Protein AF-A0A534I5Y1-F1 (afdb_monomer)

Secondary structure (DSSP, 8-state):
--HHHHHHHHTT---S-HHHHHHHHHHHHHHHHHHHTSTT---HHHHHHHHHHHHHH----SS-SS----TT---S---------SSTT-PPPP----

Sequence (98 aa):
MNYPLGWFRIQHIPVVDERTQTDTYLACSIVAEGAGTMLDNFVPDYLIERVEVELSHRIINGYYPRLGLAPGQRFASKGAYLVRFSDPQGRVPGYVNW

Solvent-accessible surface area (backbone atoms only — not comparable to full-atom values): 6314 Å² total; per-residue (Å²): 132,70,61,61,66,55,48,30,61,76,69,71,50,83,83,86,48,66,64,64,51,44,52,49,50,51,54,50,50,48,50,50,55,22,51,69,71,42,79,87,62,90,41,74,69,56,44,50,53,36,39,31,54,54,34,66,72,58,88,78,53,98,88,41,100,56,63,41,33,58,94,93,56,89,63,43,59,86,83,85,81,93,78,69,60,71,47,96,90,63,47,64,61,74,87,73,86,129

Foldseek 3Di:
DPVQVVVCVVVVNDCPDVLVSVVVVVVVVLLCQLVVPCVPPDDPVSSVVSSQVCQVPDPDDPPAPFAHDDPPDPGRGDDDDDFDAPDPVRHTPDDDDD

pLDDT: mean 81.78, std 14.08, range [30.48, 96.44]

Mean predicted aligned error: 7.65 Å

Radius of gyration: 16.05 Å; Cα contacts (8 Å, |Δi|>4): 69; chains: 1; bounding box: 32×26×50 Å

Nearest PDB structures (foldseek):
  7pel-assembly1_E  TM=4.032E-01  e=7.427E+00  Simian T-lymphotropic virus 1

Structure (mmCIF, N/CA/C/O backbone):
data_AF-A0A534I5Y1-F1
#
_entry.id   AF-A0A534I5Y1-F1
#
loop_
_atom_site.group_PDB
_atom_site.id
_atom_site.type_symbol
_atom_site.label_atom_id
_atom_site.label_alt_id
_atom_site.label_comp_id
_atom_site.label_asym_id
_atom_site.label_entity_id
_atom_site.label_seq_id
_atom_site.pdbx_PDB_ins_code
_atom_site.Cartn_x
_atom_site.Cartn_y
_atom_site.Cartn_z
_at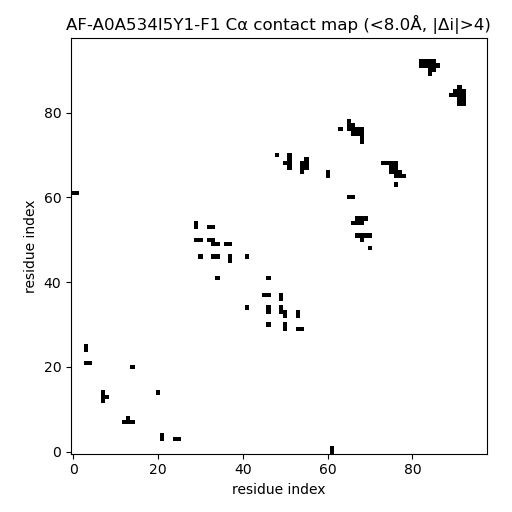om_site.occupancy
_atom_site.B_iso_or_equiv
_atom_site.auth_seq_id
_atom_site.auth_comp_id
_atom_site.auth_asym_id
_atom_site.auth_atom_id
_atom_site.pdbx_PDB_model_num
ATOM 1 N N . MET A 1 1 ? 15.268 6.818 -1.596 1.00 50.25 1 MET A N 1
ATOM 2 C CA . MET A 1 1 ? 15.547 5.639 -0.743 1.00 50.25 1 MET A CA 1
ATOM 3 C C . MET A 1 1 ? 14.644 4.503 -1.208 1.00 50.25 1 MET A C 1
ATOM 5 O O . MET A 1 1 ? 13.434 4.695 -1.232 1.00 50.25 1 MET A O 1
ATOM 9 N N . ASN A 1 2 ? 15.202 3.378 -1.662 1.00 68.88 2 ASN A N 1
ATOM 10 C CA . ASN A 1 2 ? 14.429 2.262 -2.213 1.00 68.88 2 ASN A CA 1
ATOM 11 C C . ASN A 1 2 ? 14.077 1.246 -1.099 1.00 68.88 2 ASN A C 1
ATOM 13 O O . ASN A 1 2 ? 14.734 0.219 -0.939 1.00 68.88 2 ASN A O 1
ATOM 17 N N 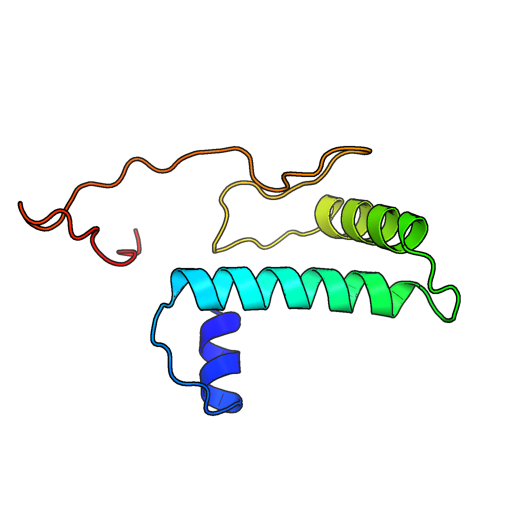. TYR A 1 3 ? 13.085 1.596 -0.272 1.00 79.38 3 TYR A N 1
ATOM 18 C CA . TYR A 1 3 ? 12.686 0.813 0.908 1.00 79.38 3 TYR A CA 1
ATOM 19 C C . TYR A 1 3 ? 12.211 -0.625 0.600 1.00 79.38 3 TYR A C 1
ATOM 21 O O . TYR A 1 3 ? 12.678 -1.533 1.289 1.00 79.38 3 TYR A O 1
ATOM 29 N N . PRO A 1 4 ? 11.367 -0.876 -0.424 1.00 87.12 4 PRO A N 1
ATOM 30 C CA . PRO A 1 4 ? 10.879 -2.224 -0.733 1.00 87.12 4 PRO A CA 1
ATOM 31 C C . PRO A 1 4 ? 12.004 -3.197 -1.100 1.00 87.12 4 PRO A C 1
ATOM 33 O O . PRO A 1 4 ? 12.096 -4.273 -0.513 1.00 87.12 4 PRO A O 1
ATOM 36 N N . LEU A 1 5 ? 12.925 -2.802 -1.992 1.00 89.75 5 LEU A N 1
ATOM 37 C CA . LEU A 1 5 ? 14.043 -3.667 -2.391 1.00 89.75 5 LEU A CA 1
ATOM 38 C C . LEU A 1 5 ? 14.985 -3.976 -1.221 1.00 89.75 5 LEU A C 1
ATOM 40 O O . LEU A 1 5 ? 15.474 -5.100 -1.087 1.00 89.75 5 LEU A O 1
ATOM 44 N N . GLY A 1 6 ? 15.220 -2.991 -0.347 1.00 90.94 6 GLY A N 1
ATOM 45 C CA . GLY A 1 6 ? 15.981 -3.196 0.883 1.00 90.94 6 GLY A CA 1
ATOM 46 C C . GLY A 1 6 ? 15.329 -4.236 1.795 1.00 90.94 6 GLY A C 1
ATOM 47 O O . GLY A 1 6 ? 16.012 -5.137 2.282 1.00 90.94 6 GLY A O 1
ATOM 48 N N . TRP A 1 7 ? 14.010 -4.149 1.980 1.00 92.81 7 TRP A N 1
ATOM 49 C CA . TRP A 1 7 ? 13.248 -5.103 2.781 1.00 92.81 7 TRP A CA 1
ATOM 50 C C . TRP A 1 7 ? 13.247 -6.509 2.164 1.00 92.81 7 TRP A C 1
ATOM 52 O O . TRP A 1 7 ? 13.551 -7.464 2.876 1.00 92.81 7 TRP A O 1
ATOM 62 N N . PHE A 1 8 ? 13.033 -6.654 0.848 1.00 94.94 8 PHE A N 1
ATOM 63 C CA . PHE A 1 8 ? 13.106 -7.960 0.168 1.00 94.94 8 PHE A CA 1
ATOM 64 C C . PHE A 1 8 ? 14.456 -8.641 0.374 1.00 94.94 8 PHE A C 1
ATOM 66 O O . PHE A 1 8 ? 14.506 -9.835 0.664 1.00 94.94 8 PHE A O 1
ATOM 73 N N . ARG A 1 9 ? 15.552 -7.874 0.298 1.00 94.50 9 ARG A N 1
ATOM 74 C CA . ARG A 1 9 ? 16.901 -8.393 0.546 1.00 94.50 9 ARG A CA 1
ATOM 75 C C . ARG A 1 9 ? 17.055 -8.937 1.966 1.00 94.50 9 ARG A C 1
ATOM 77 O O . ARG A 1 9 ? 17.660 -9.988 2.137 1.00 94.50 9 ARG A O 1
ATOM 84 N N . ILE A 1 10 ? 16.529 -8.227 2.966 1.00 95.81 10 ILE A N 1
ATOM 85 C CA . ILE A 1 10 ? 16.581 -8.649 4.376 1.00 95.81 10 ILE A CA 1
ATOM 86 C C . ILE A 1 10 ? 15.720 -9.898 4.600 1.00 95.81 10 ILE A C 1
ATOM 88 O O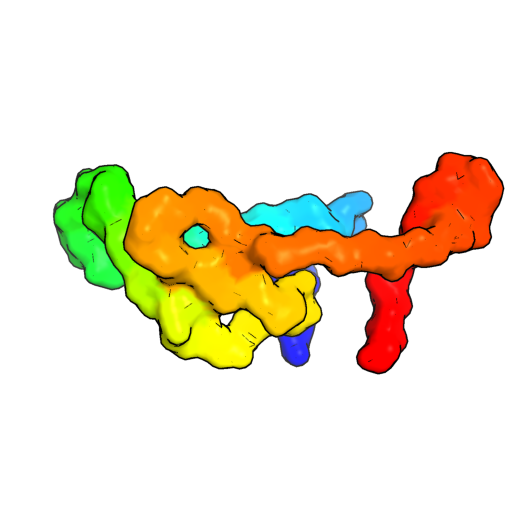 . ILE A 1 10 ? 16.119 -10.786 5.343 1.00 95.81 10 ILE A O 1
ATOM 92 N N . GLN A 1 11 ? 14.561 -9.980 3.947 1.00 96.12 11 GLN A N 1
ATOM 93 C CA . GLN A 1 11 ? 13.628 -11.103 4.076 1.00 96.12 11 GLN A CA 1
ATOM 94 C C . GLN A 1 11 ? 13.946 -12.286 3.149 1.00 96.12 11 GLN A C 1
ATOM 96 O O . GLN A 1 11 ? 13.190 -13.252 3.118 1.00 96.12 11 GLN A O 1
ATOM 101 N N . HIS A 1 12 ? 15.039 -12.222 2.383 1.00 96.44 12 HIS A N 1
ATOM 102 C CA . HIS A 1 12 ? 15.417 -13.240 1.398 1.00 96.44 12 HIS A CA 1
ATOM 103 C C . HIS A 1 12 ? 14.328 -13.535 0.350 1.00 96.44 12 HIS A C 1
ATOM 105 O O . HIS A 1 12 ? 14.192 -14.661 -0.127 1.00 96.44 12 HIS A O 1
ATOM 111 N N . ILE A 1 13 ? 13.565 -12.513 -0.040 1.00 95.25 13 ILE A N 1
ATOM 112 C CA . ILE A 1 13 ? 12.526 -12.626 -1.065 1.00 95.25 13 ILE A CA 1
ATOM 113 C C . ILE A 1 13 ? 13.160 -12.341 -2.434 1.00 95.25 13 ILE A C 1
ATOM 115 O O . ILE A 1 13 ? 13.686 -11.242 -2.638 1.00 95.25 13 ILE A O 1
ATOM 119 N N . PRO A 1 14 ? 13.128 -13.290 -3.390 1.00 95.44 14 PRO A N 1
ATOM 120 C CA . PRO A 1 14 ? 13.647 -13.046 -4.728 1.00 95.44 14 PRO A CA 1
ATOM 121 C C . PRO A 1 14 ? 12.782 -12.014 -5.460 1.00 95.44 14 PRO A C 1
ATOM 123 O O . PRO A 1 14 ? 11.551 -12.068 -5.411 1.00 95.44 14 PRO A O 1
ATOM 126 N N . VAL A 1 15 ? 13.426 -11.081 -6.164 1.00 93.19 15 VAL A N 1
ATOM 127 C CA . VAL A 1 15 ? 12.734 -10.118 -7.030 1.00 93.19 15 VAL A CA 1
ATOM 128 C C . VAL A 1 15 ? 12.555 -10.753 -8.408 1.00 93.19 15 VAL A C 1
ATOM 130 O O . VAL A 1 15 ? 13.513 -10.882 -9.165 1.00 93.19 15 VAL A O 1
ATOM 133 N N . VAL A 1 16 ? 11.335 -11.196 -8.699 1.00 93.94 16 VAL A N 1
ATOM 134 C CA . VAL A 1 16 ? 10.926 -11.820 -9.969 1.00 93.94 16 VAL A CA 1
ATOM 135 C C . VAL A 1 16 ? 10.143 -10.851 -10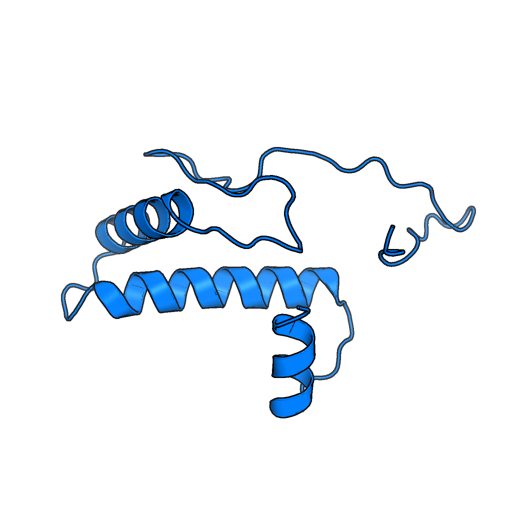.855 1.00 93.94 16 VAL A C 1
ATOM 137 O O . VAL A 1 16 ? 10.251 -10.906 -12.076 1.00 93.94 16 VAL A O 1
ATOM 140 N N . ASP A 1 17 ? 9.394 -9.941 -10.234 1.00 89.12 17 ASP A N 1
ATOM 141 C CA . ASP A 1 17 ? 8.677 -8.838 -10.862 1.00 89.12 17 ASP A CA 1
ATOM 142 C C . ASP A 1 17 ? 8.691 -7.659 -9.886 1.00 89.12 17 ASP A C 1
ATOM 144 O O . ASP A 1 17 ? 7.869 -7.559 -8.971 1.00 89.12 17 ASP A O 1
ATOM 148 N N . GLU A 1 18 ? 9.660 -6.764 -10.082 1.00 87.00 18 GLU A N 1
ATOM 149 C CA . GLU A 1 18 ? 9.879 -5.617 -9.203 1.00 87.00 18 GLU A CA 1
ATOM 150 C C . GLU A 1 18 ? 8.629 -4.752 -9.048 1.00 87.00 18 GLU A C 1
ATOM 152 O O . GLU A 1 18 ? 8.358 -4.275 -7.945 1.00 87.00 18 GLU A O 1
ATOM 157 N N . ARG A 1 19 ? 7.847 -4.569 -10.119 1.00 83.50 19 ARG A N 1
ATOM 158 C CA . ARG A 1 19 ? 6.674 -3.697 -10.087 1.00 83.50 19 ARG A CA 1
ATOM 159 C C . ARG A 1 19 ? 5.588 -4.302 -9.215 1.00 83.50 19 ARG A C 1
ATOM 161 O O . ARG A 1 19 ? 5.184 -3.686 -8.233 1.00 83.50 19 ARG A O 1
ATOM 168 N N . THR A 1 20 ? 5.165 -5.522 -9.539 1.00 89.56 20 THR A N 1
ATOM 169 C CA . THR A 1 20 ? 4.099 -6.208 -8.799 1.00 89.56 20 THR A CA 1
ATOM 170 C C . THR A 1 20 ? 4.478 -6.374 -7.329 1.00 89.56 20 THR A C 1
ATOM 172 O O . THR A 1 20 ? 3.660 -6.142 -6.437 1.00 89.56 20 THR A O 1
ATOM 175 N N . GLN A 1 21 ? 5.736 -6.724 -7.051 1.00 92.38 21 GLN A N 1
ATOM 176 C CA . GLN A 1 21 ? 6.216 -6.894 -5.681 1.00 92.38 21 GLN A CA 1
ATOM 177 C C . GLN A 1 21 ? 6.255 -5.573 -4.917 1.00 92.38 21 GLN A C 1
ATOM 179 O O . GLN A 1 21 ? 5.842 -5.528 -3.760 1.00 92.38 21 GLN A O 1
ATOM 184 N N . THR A 1 22 ? 6.705 -4.493 -5.551 1.00 89.38 22 THR A N 1
ATOM 185 C CA . THR A 1 22 ? 6.729 -3.168 -4.930 1.00 89.38 22 THR A CA 1
ATOM 186 C C . THR A 1 22 ? 5.326 -2.645 -4.645 1.00 89.38 22 THR A C 1
ATOM 188 O O . THR A 1 22 ? 5.080 -2.147 -3.547 1.00 89.38 22 THR A O 1
ATOM 191 N N . ASP A 1 23 ? 4.401 -2.797 -5.594 1.00 87.44 23 ASP A N 1
ATOM 192 C CA . ASP A 1 23 ? 2.998 -2.407 -5.433 1.00 87.44 23 ASP A CA 1
ATOM 193 C C . ASP A 1 23 ? 2.346 -3.180 -4.283 1.00 87.44 23 ASP A C 1
ATOM 195 O O . ASP A 1 23 ? 1.662 -2.598 -3.439 1.00 87.44 23 ASP A O 1
ATOM 199 N N . THR A 1 24 ? 2.639 -4.479 -4.197 1.00 91.94 24 THR A N 1
ATOM 200 C CA . THR A 1 24 ? 2.166 -5.347 -3.113 1.00 91.94 24 THR A CA 1
ATOM 201 C C . THR A 1 24 ? 2.741 -4.921 -1.766 1.00 91.94 24 THR A C 1
ATOM 203 O O . THR A 1 24 ? 1.989 -4.737 -0.812 1.00 91.94 24 THR A O 1
ATOM 206 N N . TYR A 1 25 ? 4.060 -4.715 -1.681 1.00 91.50 25 TYR A N 1
ATOM 207 C CA . TYR A 1 25 ? 4.715 -4.239 -0.462 1.00 91.50 25 TYR A CA 1
ATOM 208 C C . TYR A 1 25 ? 4.081 -2.932 0.014 1.00 91.50 25 TYR A C 1
ATOM 210 O O . TYR A 1 25 ? 3.719 -2.808 1.181 1.00 91.50 25 TYR A O 1
ATOM 218 N N . LEU A 1 26 ? 3.894 -1.980 -0.903 1.00 87.62 26 LEU A N 1
ATOM 219 C CA . LEU A 1 26 ? 3.327 -0.677 -0.596 1.00 87.62 26 LEU A CA 1
ATOM 220 C C . LEU A 1 26 ? 1.889 -0.782 -0.082 1.00 87.62 26 LEU A C 1
ATOM 222 O O . LEU A 1 26 ? 1.568 -0.174 0.939 1.00 87.62 26 LEU A O 1
ATOM 226 N N . ALA A 1 27 ? 1.046 -1.562 -0.762 1.00 89.44 27 ALA A N 1
ATOM 227 C CA . ALA A 1 27 ? -0.332 -1.796 -0.347 1.00 89.44 27 ALA A CA 1
ATOM 228 C C . ALA A 1 27 ? -0.388 -2.419 1.056 1.00 89.44 27 ALA A C 1
ATOM 230 O O . ALA A 1 27 ? -1.125 -1.937 1.915 1.00 89.44 27 ALA A O 1
ATOM 231 N N . CYS A 1 28 ? 0.439 -3.433 1.319 1.00 92.81 28 CYS A N 1
ATOM 232 C CA . CYS A 1 28 ? 0.520 -4.066 2.631 1.00 92.81 28 CYS A CA 1
ATOM 233 C C . CYS A 1 28 ? 1.043 -3.114 3.714 1.00 92.81 28 CYS A C 1
ATOM 235 O O . CYS A 1 28 ? 0.509 -3.132 4.818 1.00 92.81 28 CYS A O 1
ATOM 237 N N . SER A 1 29 ? 2.040 -2.268 3.423 1.00 90.62 29 SER A N 1
ATOM 238 C CA . SER A 1 29 ? 2.530 -1.266 4.382 1.00 90.62 29 SER A CA 1
ATOM 239 C C . SER A 1 29 ? 1.436 -0.272 4.766 1.00 90.62 29 SER A C 1
ATOM 241 O O . SER A 1 29 ? 1.224 -0.047 5.949 1.00 90.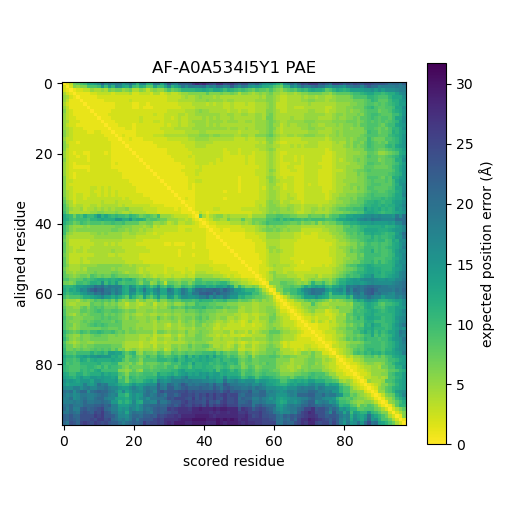62 29 SER A O 1
ATOM 243 N N . ILE A 1 30 ? 0.687 0.253 3.789 1.00 89.00 30 ILE A N 1
ATOM 244 C CA . ILE A 1 30 ? -0.420 1.191 4.042 1.00 89.00 30 ILE A CA 1
ATOM 245 C C . ILE A 1 30 ? -1.515 0.531 4.890 1.00 89.00 30 ILE A C 1
ATOM 247 O O . ILE A 1 30 ? -2.029 1.140 5.824 1.00 89.00 30 ILE A O 1
ATOM 251 N N . VAL A 1 31 ? -1.861 -0.725 4.593 1.00 91.62 31 VAL A N 1
ATOM 252 C CA . VAL A 1 31 ? -2.851 -1.473 5.383 1.00 91.62 31 VAL A CA 1
ATOM 253 C C . VAL A 1 31 ? -2.344 -1.738 6.801 1.00 91.62 31 VAL A C 1
ATOM 255 O O . VAL A 1 31 ? -3.111 -1.587 7.747 1.00 91.62 31 VAL A O 1
ATOM 258 N N . ALA A 1 32 ? -1.072 -2.103 6.968 1.00 92.31 32 ALA A N 1
ATOM 259 C CA . ALA A 1 32 ? -0.475 -2.343 8.279 1.00 92.31 32 ALA A CA 1
ATOM 260 C C . ALA A 1 32 ? -0.412 -1.063 9.127 1.00 92.31 32 ALA A C 1
ATOM 262 O O . ALA A 1 32 ? -0.743 -1.103 10.309 1.00 92.31 32 ALA A O 1
ATOM 263 N N . GLU A 1 33 ? -0.040 0.067 8.522 1.00 90.19 33 GLU A N 1
ATOM 264 C CA . GLU A 1 33 ? -0.064 1.392 9.153 1.00 90.19 33 GLU A CA 1
ATOM 265 C C . GLU A 1 33 ? -1.497 1.758 9.575 1.00 90.19 33 GLU A C 1
ATOM 267 O O . GLU A 1 33 ? -1.747 2.030 10.749 1.00 90.19 33 GLU A O 1
ATOM 272 N N . GLY A 1 34 ? -2.466 1.654 8.657 1.00 91.31 34 GLY A N 1
ATOM 273 C CA . GLY A 1 34 ? -3.876 1.922 8.945 1.00 91.31 34 GLY A CA 1
ATOM 274 C C . GLY A 1 34 ? -4.417 1.056 10.086 1.00 91.31 34 GLY A C 1
ATOM 275 O O . GLY A 1 34 ? -4.956 1.589 11.054 1.00 91.31 34 GLY A O 1
ATOM 276 N N . ALA A 1 35 ? -4.202 -0.261 10.022 1.00 93.25 35 ALA A N 1
ATOM 277 C CA . ALA A 1 35 ? -4.638 -1.209 11.047 1.00 93.25 35 ALA A CA 1
ATOM 278 C C . ALA A 1 35 ? -3.955 -0.981 12.403 1.00 93.25 35 ALA A C 1
ATOM 280 O O . ALA A 1 35 ? -4.611 -1.051 13.440 1.00 93.25 35 ALA A O 1
ATOM 281 N N . GLY A 1 36 ? -2.660 -0.650 12.409 1.00 92.38 36 GLY A N 1
ATOM 282 C CA . GLY A 1 36 ? -1.899 -0.381 13.632 1.00 92.38 36 GLY A CA 1
ATOM 283 C C . GLY A 1 36 ? -2.427 0.810 14.432 1.00 92.38 36 GLY A C 1
ATOM 284 O O . GLY A 1 36 ? -2.178 0.912 15.630 1.00 92.38 36 GLY A O 1
ATOM 285 N N . THR A 1 37 ? -3.202 1.689 13.797 1.00 91.44 37 THR A N 1
ATOM 286 C CA . THR A 1 37 ? -3.798 2.855 14.451 1.00 91.44 37 THR A CA 1
ATOM 287 C C . THR A 1 37 ? -5.278 2.677 14.815 1.00 91.44 37 THR A C 1
ATOM 289 O O . THR A 1 37 ? -5.892 3.632 15.293 1.00 91.44 37 THR A O 1
ATOM 292 N N . MET A 1 38 ? -5.854 1.485 14.604 1.00 93.75 38 MET A N 1
ATOM 293 C CA . MET A 1 38 ? -7.252 1.156 14.938 1.00 93.75 38 MET A CA 1
ATOM 294 C C . MET A 1 38 ? -7.437 0.652 16.378 1.00 93.75 38 MET A C 1
ATOM 296 O O . MET A 1 38 ? -8.576 0.453 16.809 1.00 93.75 38 MET A O 1
ATOM 300 N N . LEU A 1 39 ? -6.339 0.477 17.127 1.00 86.75 39 LEU A N 1
ATOM 301 C CA . LEU A 1 39 ? -6.323 -0.125 18.464 1.00 86.75 39 LEU A CA 1
ATOM 302 C C . LEU A 1 39 ? -6.985 -1.516 18.425 1.00 86.75 39 LEU A C 1
ATOM 304 O O . LEU A 1 39 ? -6.439 -2.405 17.782 1.00 86.75 39 LEU A O 1
ATOM 308 N N . ASP A 1 40 ? -8.161 -1.684 19.034 1.00 89.00 40 ASP A N 1
ATOM 309 C CA . ASP A 1 40 ? -8.923 -2.943 19.051 1.00 89.00 40 ASP A CA 1
ATOM 310 C C . ASP A 1 40 ? -10.247 -2.866 18.263 1.00 89.00 40 ASP A C 1
ATOM 312 O O . ASP A 1 40 ? -11.066 -3.785 18.304 1.00 89.00 40 ASP A O 1
ATOM 316 N N . ASN A 1 41 ? -10.494 -1.770 17.537 1.00 90.81 41 ASN A N 1
ATOM 317 C CA . ASN A 1 41 ? -11.747 -1.559 16.811 1.00 90.81 41 ASN A CA 1
ATOM 318 C C . ASN A 1 41 ? -11.639 -1.983 15.339 1.00 90.81 41 ASN A C 1
ATOM 320 O O . ASN A 1 41 ? -11.643 -1.149 14.433 1.00 90.81 41 ASN A O 1
ATOM 324 N N . PHE A 1 42 ? -11.531 -3.286 15.085 1.00 92.12 42 PHE A N 1
ATOM 325 C CA . PHE A 1 42 ? -11.358 -3.824 13.733 1.00 92.12 42 PHE A CA 1
ATOM 326 C C . PHE A 1 42 ? -12.678 -3.902 12.958 1.00 92.12 42 PHE A C 1
ATOM 328 O O . PHE A 1 42 ? -13.344 -4.936 12.923 1.00 92.12 42 PHE A O 1
ATOM 335 N N . VAL A 1 43 ? -13.032 -2.800 12.297 1.00 95.38 43 VAL A N 1
ATOM 336 C CA . VAL A 1 43 ? -14.198 -2.704 11.408 1.00 95.38 43 VAL A CA 1
ATOM 337 C C . VAL A 1 43 ? -13.739 -2.259 10.012 1.00 95.38 43 VAL A C 1
ATOM 339 O O . VAL A 1 43 ? -12.960 -1.307 9.920 1.00 95.38 43 VAL A O 1
ATOM 342 N N . PRO A 1 44 ? -14.199 -2.902 8.918 1.00 93.06 44 PRO A N 1
ATOM 343 C CA . PRO A 1 44 ? -13.734 -2.595 7.561 1.00 93.06 44 PRO A CA 1
ATOM 344 C C . PRO A 1 44 ? -13.877 -1.127 7.145 1.00 93.06 44 PRO A C 1
ATOM 346 O O . PRO A 1 44 ? -12.946 -0.567 6.571 1.00 93.06 44 PRO A O 1
ATOM 349 N N . ASP A 1 45 ? -15.007 -0.490 7.459 1.00 93.25 45 ASP A N 1
ATOM 350 C CA . ASP A 1 45 ? -15.238 0.917 7.106 1.00 93.25 45 ASP A CA 1
ATOM 351 C C . ASP A 1 45 ? -14.276 1.848 7.847 1.00 93.25 45 ASP A C 1
ATOM 353 O O . ASP A 1 45 ? -13.710 2.761 7.250 1.00 93.25 45 ASP A O 1
ATOM 357 N N . TYR A 1 46 ? -13.984 1.543 9.113 1.00 93.50 46 TYR A N 1
ATOM 358 C CA . TYR A 1 46 ? -13.005 2.302 9.880 1.00 93.50 46 TYR A CA 1
ATOM 359 C C . TYR A 1 46 ? -11.589 2.131 9.316 1.00 93.50 46 TYR A C 1
ATOM 361 O O . TYR A 1 46 ? -10.859 3.109 9.199 1.00 93.50 46 TYR A O 1
ATOM 369 N N . LEU A 1 47 ? -11.207 0.925 8.873 1.00 93.81 47 LEU A N 1
ATOM 370 C CA . LEU A 1 47 ? -9.921 0.710 8.194 1.00 93.81 47 LEU A CA 1
ATOM 371 C C . LEU A 1 47 ? -9.793 1.581 6.936 1.00 93.81 47 LEU A C 1
ATOM 373 O O . LEU A 1 47 ? -8.726 2.141 6.687 1.00 93.81 47 LEU A O 1
ATOM 377 N N . ILE A 1 48 ? -10.868 1.712 6.155 1.00 92.94 48 ILE A N 1
ATOM 378 C CA . ILE A 1 48 ? -10.887 2.559 4.955 1.00 92.94 48 ILE A CA 1
ATOM 379 C C . ILE A 1 48 ? -10.641 4.023 5.331 1.00 92.94 48 ILE A C 1
ATOM 381 O O . ILE A 1 48 ? -9.777 4.658 4.728 1.00 92.94 48 ILE A O 1
ATOM 385 N N . GLU A 1 49 ? -11.327 4.531 6.354 1.00 92.19 49 GLU A N 1
ATOM 386 C CA . GLU A 1 49 ? -11.114 5.894 6.856 1.00 92.19 49 GLU A CA 1
ATOM 387 C C . GLU A 1 49 ? -9.673 6.105 7.345 1.00 92.19 49 GLU A C 1
ATOM 389 O O . GLU A 1 49 ? -9.062 7.135 7.058 1.00 92.19 49 GLU A O 1
ATOM 394 N N . ARG A 1 50 ? -9.079 5.124 8.044 1.00 92.25 50 ARG A N 1
ATOM 395 C CA . ARG A 1 50 ? -7.670 5.214 8.465 1.00 92.25 50 ARG A CA 1
ATOM 396 C C . ARG A 1 50 ? -6.730 5.272 7.269 1.00 92.25 50 ARG A C 1
ATOM 398 O O . ARG A 1 50 ? -5.849 6.123 7.248 1.00 92.25 50 ARG A O 1
ATOM 405 N N . VAL A 1 51 ? -6.942 4.438 6.254 1.00 91.75 51 VAL A N 1
ATOM 406 C CA . VAL A 1 51 ? -6.139 4.461 5.021 1.00 91.75 51 VAL A CA 1
ATOM 407 C C . VAL A 1 51 ? -6.253 5.807 4.294 1.00 91.75 51 VAL A C 1
ATOM 409 O O . VAL A 1 51 ? -5.245 6.322 3.811 1.00 91.75 51 VAL A O 1
ATOM 412 N N . GLU A 1 52 ? -7.448 6.402 4.231 1.00 91.31 52 GLU A N 1
ATOM 413 C CA . GLU A 1 52 ? -7.661 7.743 3.665 1.00 91.31 52 GLU A CA 1
ATOM 414 C C . GLU A 1 52 ? -6.860 8.816 4.418 1.00 91.31 52 GLU A C 1
ATOM 416 O O . GLU A 1 52 ? -6.158 9.620 3.796 1.00 91.31 52 GLU A O 1
ATOM 421 N N . VAL A 1 53 ? -6.907 8.793 5.754 1.00 89.12 53 VAL A N 1
ATOM 422 C CA . VAL A 1 53 ? -6.157 9.724 6.609 1.00 89.12 53 VAL A CA 1
ATOM 423 C C . VAL A 1 53 ? -4.648 9.548 6.439 1.00 89.12 53 VAL A C 1
ATOM 425 O O . VAL A 1 53 ? -3.954 10.533 6.187 1.00 89.12 53 VAL A O 1
ATOM 428 N N . GLU A 1 54 ? -4.130 8.322 6.508 1.00 86.81 54 GLU A N 1
ATOM 429 C CA . GLU A 1 54 ? -2.690 8.055 6.365 1.00 86.81 54 GLU A CA 1
ATOM 430 C C . GLU A 1 54 ? -2.158 8.517 5.000 1.00 86.81 54 GLU A C 1
ATOM 432 O O . GLU A 1 54 ? -1.122 9.181 4.901 1.00 86.81 54 GLU A O 1
ATOM 437 N N . LEU A 1 55 ? -2.903 8.246 3.923 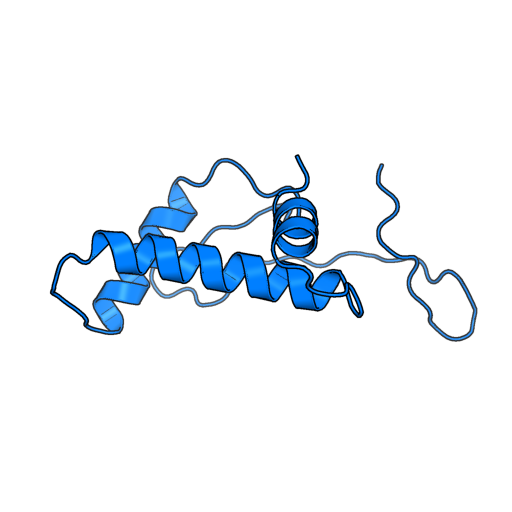1.00 86.44 55 LEU A N 1
ATOM 438 C CA . LEU A 1 55 ? -2.514 8.664 2.576 1.00 86.44 55 LEU A CA 1
ATOM 439 C C . LEU A 1 55 ? -2.547 10.182 2.373 1.00 86.44 55 LEU A C 1
ATOM 441 O O . LEU A 1 55 ? -1.821 10.680 1.513 1.00 86.44 55 LEU A O 1
ATOM 445 N N . SER A 1 56 ? -3.346 10.922 3.146 1.00 81.69 56 SER A N 1
ATOM 446 C CA . SER A 1 56 ? -3.431 12.383 3.035 1.00 81.69 56 SER A CA 1
ATOM 447 C C . SER A 1 56 ? -2.158 13.106 3.496 1.00 81.69 56 SER A C 1
ATOM 449 O O . SER A 1 56 ? -1.846 14.185 2.990 1.00 81.69 56 SER A O 1
ATOM 451 N N . HIS A 1 57 ? -1.394 12.510 4.417 1.00 77.50 57 HIS A N 1
ATOM 452 C CA . HIS A 1 57 ? -0.208 13.128 5.023 1.00 77.50 57 HIS A CA 1
ATOM 453 C C . HIS A 1 57 ? 1.115 12.481 4.584 1.00 77.50 57 HIS A C 1
ATOM 455 O O . HIS A 1 57 ? 2.191 12.888 5.026 1.00 77.50 57 HIS A O 1
ATOM 461 N N . ARG A 1 58 ? 1.071 11.474 3.706 1.00 75.75 58 ARG A N 1
ATOM 462 C CA . ARG A 1 58 ? 2.254 10.706 3.306 1.00 75.75 58 ARG A CA 1
ATOM 463 C C . ARG A 1 58 ? 3.166 11.499 2.365 1.00 75.75 58 ARG A C 1
ATOM 465 O O . ARG A 1 58 ? 2.855 11.708 1.198 1.00 75.75 58 ARG A O 1
ATOM 472 N N . ILE A 1 59 ? 4.345 11.878 2.863 1.00 60.94 59 ILE A N 1
ATOM 473 C CA . ILE A 1 59 ? 5.314 12.740 2.154 1.00 60.94 59 ILE A CA 1
ATOM 474 C C . ILE A 1 59 ? 6.136 11.980 1.085 1.00 60.94 59 ILE A C 1
ATOM 476 O O . ILE A 1 59 ? 6.729 12.594 0.201 1.00 60.94 59 ILE A O 1
ATOM 480 N N . ILE A 1 60 ? 6.177 10.642 1.113 1.00 54.22 60 ILE A N 1
ATOM 481 C CA . ILE A 1 60 ? 7.110 9.848 0.294 1.00 54.22 60 ILE A CA 1
ATOM 482 C C . ILE A 1 60 ? 6.359 8.904 -0.642 1.00 54.22 60 ILE A C 1
ATOM 484 O O . ILE A 1 60 ? 5.786 7.924 -0.180 1.00 54.22 60 ILE A O 1
ATOM 488 N N . ASN A 1 61 ? 6.477 9.110 -1.958 1.00 57.38 61 ASN A N 1
ATOM 489 C CA . ASN A 1 61 ? 6.194 8.069 -2.949 1.00 57.38 61 ASN A CA 1
ATOM 490 C C . ASN A 1 61 ? 7.245 8.094 -4.063 1.00 57.38 61 ASN A C 1
ATOM 492 O O . ASN A 1 61 ? 7.056 8.704 -5.107 1.00 57.38 61 ASN A O 1
ATOM 496 N N . GLY A 1 62 ? 8.365 7.398 -3.857 1.00 61.84 62 GLY A N 1
ATOM 497 C CA . GLY A 1 62 ? 9.354 7.197 -4.927 1.00 61.84 62 GLY A CA 1
ATOM 498 C C . GLY A 1 62 ? 8.814 6.385 -6.115 1.00 61.84 62 GLY A C 1
ATOM 499 O O . GLY A 1 62 ? 9.398 6.422 -7.189 1.00 61.84 62 GLY A O 1
ATOM 500 N N . TYR A 1 63 ? 7.692 5.681 -5.927 1.00 72.06 63 TYR A N 1
ATOM 501 C CA . TYR A 1 63 ? 7.083 4.790 -6.921 1.00 72.06 63 TYR A CA 1
ATOM 502 C C . TYR A 1 63 ? 5.848 5.362 -7.612 1.00 72.06 63 TYR A C 1
ATOM 504 O O . TYR A 1 63 ? 5.524 4.948 -8.721 1.00 72.06 63 TYR A O 1
ATOM 512 N N . TYR A 1 64 ? 5.175 6.326 -6.982 1.00 74.81 64 TYR A N 1
ATOM 513 C CA . TYR A 1 64 ? 3.956 6.934 -7.504 1.00 74.81 64 TYR A CA 1
ATOM 514 C C . TYR A 1 64 ? 4.104 8.453 -7.487 1.00 74.81 64 TYR A C 1
ATOM 516 O O . TYR A 1 64 ? 4.346 9.011 -6.421 1.00 74.81 64 TYR A O 1
ATOM 524 N N . PRO A 1 65 ? 3.915 9.164 -8.612 1.00 71.12 65 PRO A N 1
ATOM 525 C CA . PRO A 1 65 ? 4.212 10.593 -8.688 1.00 71.12 65 PRO A CA 1
ATOM 526 C C . PRO A 1 65 ? 3.206 11.394 -7.856 1.00 71.12 65 PRO A C 1
ATOM 528 O O . PRO A 1 65 ? 3.502 12.476 -7.364 1.00 71.12 65 PRO A O 1
ATOM 531 N N . ARG A 1 66 ? 1.989 10.850 -7.734 1.00 75.19 66 ARG A N 1
ATOM 532 C CA . ARG A 1 66 ? 0.881 11.345 -6.925 1.00 75.19 66 ARG A CA 1
ATOM 533 C C . ARG A 1 66 ? 0.174 10.140 -6.315 1.00 75.19 66 ARG A C 1
ATOM 535 O O . ARG A 1 66 ? -0.340 9.298 -7.054 1.00 75.19 66 ARG A O 1
ATOM 542 N N . LEU A 1 67 ? 0.161 10.070 -4.991 1.00 81.81 67 LEU A N 1
ATOM 543 C CA 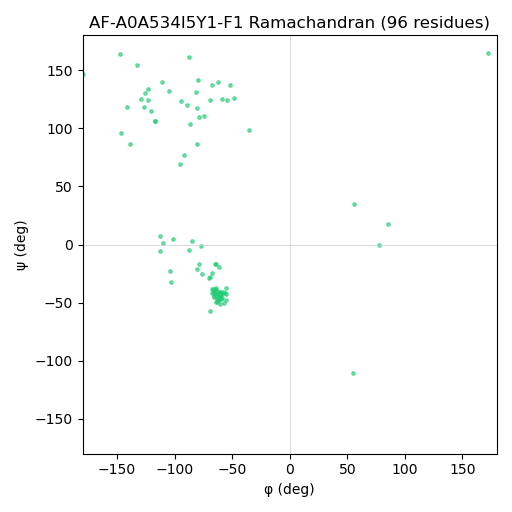. LEU A 1 67 ? -0.625 9.107 -4.228 1.00 81.81 67 LEU A CA 1
ATOM 544 C C . LEU A 1 67 ? -1.475 9.897 -3.232 1.00 81.81 67 LEU A C 1
ATOM 546 O O . LEU A 1 67 ? -0.947 10.763 -2.542 1.00 81.81 67 LEU A O 1
ATOM 550 N N . GLY A 1 68 ? -2.769 9.614 -3.182 1.00 83.69 68 GLY A N 1
ATOM 551 C CA . GLY A 1 68 ? -3.712 10.229 -2.258 1.00 83.69 68 GLY A CA 1
ATOM 552 C C . GLY A 1 68 ? -5.112 9.660 -2.459 1.00 83.69 68 GLY A C 1
ATOM 553 O O . GLY A 1 68 ? -5.498 9.320 -3.577 1.00 83.69 68 GLY A O 1
ATOM 554 N N . LEU A 1 69 ? -5.876 9.552 -1.376 1.00 86.94 69 LEU A N 1
ATOM 555 C CA . LEU A 1 69 ? -7.247 9.048 -1.388 1.00 86.94 69 LEU A CA 1
ATOM 556 C C . LEU A 1 69 ? -8.136 10.092 -0.708 1.00 86.94 69 LEU A C 1
ATOM 558 O O . LEU A 1 69 ? -7.915 10.423 0.451 1.00 86.94 69 LEU A O 1
ATOM 562 N N . ALA A 1 70 ? -9.108 10.645 -1.431 1.00 85.38 70 ALA A N 1
ATOM 563 C CA . ALA A 1 70 ? -10.164 11.445 -0.805 1.00 85.38 70 ALA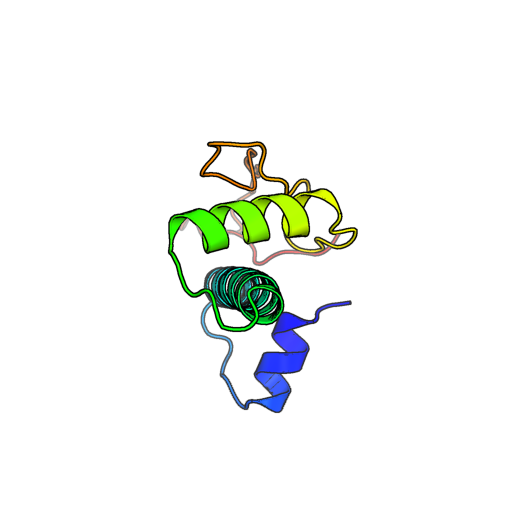 A CA 1
ATOM 564 C C . ALA A 1 70 ? -11.321 10.530 -0.359 1.00 85.38 70 ALA A C 1
ATOM 566 O O . ALA A 1 70 ? -11.440 9.438 -0.925 1.00 85.38 70 ALA A O 1
ATOM 567 N N . PRO A 1 71 ? -12.208 10.981 0.549 1.00 87.88 71 PRO A N 1
ATOM 568 C CA . PRO A 1 71 ? -13.337 10.183 1.015 1.00 87.88 71 PRO A CA 1
ATOM 569 C C . PRO A 1 71 ? -14.134 9.534 -0.116 1.00 87.88 71 PRO A C 1
ATOM 571 O O . PRO A 1 71 ? -14.552 10.199 -1.071 1.00 87.88 71 PRO A O 1
ATOM 574 N N . GLY A 1 72 ? -14.309 8.216 -0.025 1.00 86.19 72 GLY A N 1
ATOM 575 C CA . GLY A 1 72 ? -15.059 7.419 -0.999 1.00 86.19 72 GLY A CA 1
ATOM 576 C C . GLY A 1 72 ? -14.304 7.113 -2.298 1.00 86.19 72 GLY A C 1
ATOM 577 O O . GLY A 1 72 ? -14.831 6.413 -3.168 1.00 86.19 72 GLY A O 1
ATOM 578 N N . GLN A 1 73 ? -13.065 7.585 -2.458 1.00 88.12 73 GLN A N 1
ATOM 579 C CA . GLN A 1 73 ? -12.220 7.184 -3.578 1.00 88.12 73 GLN A CA 1
ATOM 580 C C . GLN A 1 73 ? -11.599 5.811 -3.315 1.00 88.12 73 GLN A C 1
ATOM 582 O O . GLN A 1 73 ? -11.186 5.491 -2.212 1.00 88.12 73 GLN A O 1
ATOM 587 N N . ARG A 1 74 ? -11.497 4.985 -4.360 1.00 84.62 74 ARG A N 1
ATOM 588 C CA . ARG A 1 74 ? -10.887 3.643 -4.271 1.00 84.62 74 ARG A CA 1
ATOM 589 C C . ARG A 1 74 ? -9.579 3.506 -5.050 1.00 84.62 74 ARG A C 1
ATOM 591 O O . ARG A 1 74 ? -8.908 2.489 -4.949 1.00 84.62 74 ARG A O 1
ATOM 598 N N . PHE A 1 75 ? -9.200 4.540 -5.802 1.00 86.31 75 PHE A N 1
ATOM 599 C CA . PHE A 1 75 ? -7.964 4.582 -6.582 1.00 86.31 75 PHE A CA 1
ATOM 600 C C . PHE A 1 75 ? -7.058 5.695 -6.058 1.00 86.31 75 PHE A C 1
ATOM 602 O O . PHE A 1 75 ? -7.336 6.873 -6.291 1.00 86.31 75 PHE A O 1
ATOM 609 N N . ALA A 1 76 ? -5.988 5.297 -5.362 1.00 81.69 76 ALA A N 1
ATOM 610 C CA . ALA A 1 76 ? -5.054 6.202 -4.689 1.00 81.69 76 ALA A CA 1
ATOM 611 C C . ALA A 1 76 ? -4.085 6.912 -5.637 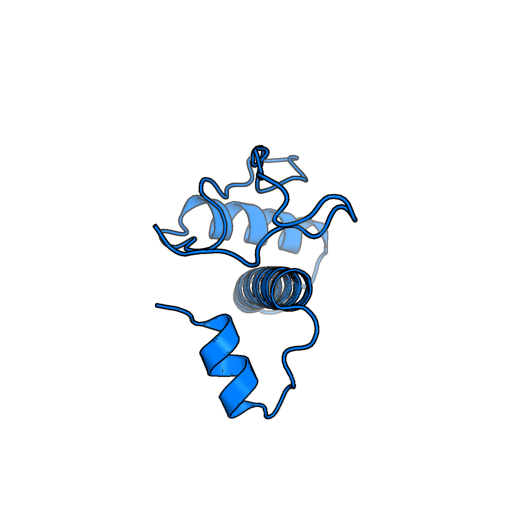1.00 81.69 76 ALA A C 1
ATOM 613 O O . ALA A 1 76 ? -3.580 7.984 -5.326 1.00 81.69 76 ALA A O 1
ATOM 614 N N . SER A 1 77 ? -3.803 6.333 -6.802 1.00 80.88 77 SER A N 1
ATOM 615 C CA . SER A 1 77 ? -3.021 7.003 -7.836 1.00 80.88 77 SER A CA 1
ATOM 616 C C . SER A 1 77 ? -3.834 7.058 -9.113 1.00 80.88 77 SER A C 1
ATOM 618 O O . SER A 1 77 ? -4.317 6.041 -9.609 1.00 80.88 77 SER A O 1
ATOM 620 N N . LYS A 1 78 ? -4.015 8.272 -9.627 1.00 73.12 78 LYS A N 1
ATOM 621 C CA . LYS A 1 78 ? -4.722 8.538 -10.877 1.00 73.12 78 LYS A CA 1
ATOM 622 C C . LYS A 1 78 ? -3.714 9.159 -11.830 1.00 73.12 78 LYS A C 1
ATOM 624 O O . LYS A 1 78 ? -3.287 10.298 -11.650 1.00 73.12 78 LYS A O 1
ATOM 629 N N . GLY A 1 79 ? -3.285 8.377 -12.809 1.00 71.44 79 GLY A N 1
ATOM 630 C CA . GLY A 1 79 ? -2.268 8.765 -13.772 1.00 71.44 79 GLY A CA 1
ATOM 631 C C . GLY A 1 79 ? -1.862 7.579 -14.632 1.00 71.44 79 GLY A C 1
ATOM 632 O O . GLY A 1 79 ? -2.162 6.432 -14.311 1.00 71.44 79 GLY A O 1
ATOM 633 N N . ALA A 1 80 ? -1.185 7.868 -15.733 1.00 70.50 80 ALA A N 1
ATOM 634 C CA . ALA A 1 80 ? -0.608 6.863 -16.606 1.00 70.50 80 ALA A CA 1
ATOM 635 C C . ALA A 1 80 ? 0.828 7.261 -16.936 1.00 70.50 80 ALA A C 1
ATOM 637 O O . ALA A 1 80 ? 1.177 8.443 -16.919 1.00 70.50 80 ALA A O 1
ATOM 638 N N . TYR A 1 81 ? 1.644 6.262 -17.251 1.00 71.25 81 TYR A N 1
ATOM 639 C CA . TYR A 1 81 ? 2.995 6.469 -17.747 1.00 71.25 81 TYR A CA 1
ATOM 640 C C . TYR A 1 81 ? 3.013 6.196 -19.244 1.00 71.25 81 TYR A C 1
ATOM 642 O O . TYR A 1 81 ? 2.523 5.159 -19.691 1.00 71.25 81 TYR A O 1
ATOM 650 N N . LEU A 1 82 ? 3.607 7.110 -20.010 1.00 74.81 82 LEU A N 1
ATOM 651 C CA . LEU A 1 82 ? 4.032 6.805 -21.368 1.00 74.81 82 LEU A CA 1
ATOM 652 C C . LEU A 1 82 ? 5.362 6.071 -21.271 1.00 74.81 82 LEU A C 1
ATOM 654 O O . LEU A 1 82 ? 6.345 6.615 -20.772 1.00 74.81 82 LEU A O 1
ATOM 658 N N . VAL A 1 83 ? 5.372 4.826 -21.731 1.00 74.69 83 VAL A N 1
ATOM 659 C CA . VAL A 1 83 ? 6.577 4.007 -21.773 1.00 74.69 83 VAL A CA 1
ATOM 660 C C . VAL A 1 83 ? 6.987 3.784 -23.218 1.00 74.69 83 VAL A C 1
ATOM 662 O O . VAL A 1 83 ? 6.150 3.580 -24.096 1.00 74.69 83 VAL A O 1
ATOM 665 N N . ARG A 1 84 ? 8.292 3.835 -23.473 1.00 78.19 84 ARG A N 1
ATOM 666 C CA . ARG A 1 84 ? 8.857 3.465 -24.768 1.00 78.19 84 ARG A CA 1
ATOM 667 C C . ARG A 1 84 ? 9.289 2.014 -24.688 1.00 78.19 84 ARG A C 1
ATOM 669 O O . ARG A 1 84 ? 10.100 1.705 -23.831 1.00 78.19 84 ARG A O 1
ATOM 676 N N . PHE A 1 85 ? 8.800 1.154 -25.573 1.00 79.31 85 PHE A N 1
ATOM 677 C CA . PHE A 1 85 ? 9.257 -0.234 -25.634 1.00 79.31 85 PHE A CA 1
ATOM 678 C C . PHE A 1 85 ? 10.750 -0.318 -25.980 1.00 79.31 85 PHE A C 1
ATOM 680 O O . PHE A 1 85 ? 11.245 0.445 -26.814 1.00 79.31 85 PHE A O 1
ATOM 687 N N . SER A 1 86 ? 11.461 -1.233 -25.322 1.00 78.81 86 SER A N 1
ATOM 688 C CA . SER A 1 86 ? 12.882 -1.492 -25.561 1.00 78.81 86 SER A CA 1
ATOM 689 C C . SER A 1 86 ? 13.112 -2.377 -26.784 1.00 78.81 86 SER A C 1
ATOM 691 O O . SER A 1 86 ? 14.203 -2.352 -27.345 1.00 78.81 86 SER A O 1
ATOM 693 N N . ASP A 1 87 ? 12.101 -3.140 -27.209 1.00 79.00 87 ASP A N 1
ATOM 694 C CA . ASP A 1 87 ? 12.156 -4.005 -28.386 1.00 79.00 87 ASP A CA 1
ATOM 695 C C . ASP A 1 87 ? 10.787 -4.129 -29.098 1.00 79.00 87 ASP A C 1
ATOM 697 O O . ASP A 1 87 ? 9.748 -3.786 -28.522 1.00 79.00 87 ASP A O 1
ATOM 701 N N . PRO A 1 88 ? 10.759 -4.613 -30.360 1.00 74.00 88 PRO A N 1
ATOM 702 C CA . PRO A 1 88 ? 9.521 -4.838 -31.116 1.00 74.00 88 PRO A CA 1
ATOM 703 C C . PRO A 1 88 ? 8.609 -5.922 -30.523 1.00 74.00 88 PRO A C 1
ATOM 705 O O . PRO A 1 88 ? 7.436 -5.988 -30.881 1.00 74.00 88 PRO A O 1
ATOM 708 N N . GLN A 1 89 ? 9.130 -6.770 -29.629 1.00 77.62 89 GLN A N 1
ATOM 709 C CA . GLN A 1 89 ? 8.363 -7.789 -28.908 1.00 77.62 89 GLN A CA 1
ATOM 710 C C . GLN A 1 89 ? 7.526 -7.201 -27.759 1.00 77.62 89 GLN A C 1
ATOM 712 O O . GLN A 1 89 ? 6.775 -7.935 -27.118 1.00 77.62 89 GLN A O 1
ATOM 717 N N . GLY A 1 90 ? 7.600 -5.888 -27.522 1.00 63.47 90 GLY A N 1
ATOM 718 C CA . GLY A 1 90 ? 6.752 -5.195 -26.556 1.00 63.47 90 GLY A CA 1
ATOM 719 C C . GLY A 1 90 ? 7.294 -5.243 -25.132 1.00 63.47 90 GLY A C 1
ATOM 720 O O . GLY A 1 90 ? 6.554 -4.978 -24.182 1.00 63.47 90 GLY A O 1
ATOM 721 N N . ARG A 1 91 ? 8.583 -5.550 -24.948 1.00 62.84 91 ARG A N 1
ATOM 722 C CA . ARG A 1 91 ? 9.207 -5.443 -23.631 1.00 62.84 91 ARG A CA 1
ATOM 723 C C . ARG A 1 91 ? 9.323 -3.970 -23.263 1.00 62.84 91 ARG A C 1
ATOM 725 O O . ARG A 1 91 ? 9.852 -3.152 -24.017 1.00 62.84 91 ARG A O 1
ATOM 732 N N . VAL A 1 92 ? 8.770 -3.615 -22.113 1.00 61.53 92 VAL A N 1
ATOM 733 C CA . VAL A 1 92 ? 8.927 -2.281 -21.540 1.00 61.53 92 VAL A CA 1
ATOM 734 C C . VAL A 1 92 ? 10.283 -2.261 -20.821 1.00 61.53 92 VAL A C 1
ATOM 736 O O . VAL A 1 92 ? 10.552 -3.196 -20.065 1.00 61.53 92 VAL A O 1
ATOM 739 N N . PRO A 1 93 ? 11.153 -1.255 -21.033 1.00 58.09 93 PRO A N 1
ATOM 740 C CA . PRO A 1 93 ? 12.389 -1.139 -20.284 1.00 58.09 93 PRO A CA 1
ATOM 741 C C . PRO A 1 93 ? 12.037 -1.038 -18.801 1.00 58.09 93 PRO A C 1
ATOM 743 O O . PRO A 1 93 ? 11.237 -0.185 -18.408 1.00 58.09 93 PRO A O 1
ATOM 746 N N . GLY A 1 94 ? 12.620 -1.925 -17.993 1.00 59.66 94 GLY A N 1
ATOM 747 C CA . GLY A 1 94 ? 12.575 -1.805 -16.540 1.00 59.66 94 GLY A CA 1
ATOM 748 C C . GLY A 1 94 ? 13.041 -0.408 -16.141 1.00 59.66 94 GLY A C 1
ATOM 749 O O . GLY A 1 94 ? 13.971 0.116 -16.754 1.00 59.66 94 GLY A O 1
ATOM 750 N N . TYR A 1 95 ? 12.329 0.194 -15.187 1.00 52.41 95 TYR A N 1
ATOM 751 C CA . TYR A 1 95 ? 12.453 1.582 -14.745 1.00 52.41 95 TYR A CA 1
ATOM 752 C C . TYR A 1 95 ? 13.901 2.089 -14.784 1.00 52.41 95 TYR A C 1
ATOM 754 O O . TYR A 1 95 ? 14.701 1.837 -13.885 1.00 52.41 95 TYR A O 1
ATOM 762 N N . VAL A 1 96 ? 14.240 2.817 -15.849 1.00 38.94 96 VAL A N 1
ATOM 763 C CA . VAL A 1 96 ? 15.489 3.569 -15.921 1.00 38.94 96 VAL A CA 1
ATOM 764 C C . VAL A 1 96 ? 15.242 4.825 -15.097 1.00 38.94 96 VAL A C 1
ATOM 766 O O . VAL A 1 96 ? 14.406 5.648 -15.469 1.00 38.94 96 VAL A O 1
ATOM 769 N N . ASN A 1 97 ? 15.893 4.921 -13.937 1.00 30.48 97 ASN A N 1
ATOM 770 C CA . ASN A 1 97 ? 15.903 6.146 -13.142 1.00 30.48 97 ASN A CA 1
ATOM 771 C C . ASN A 1 97 ? 16.393 7.300 -14.030 1.00 30.48 97 ASN A C 1
ATOM 773 O O . ASN A 1 97 ? 17.475 7.196 -14.615 1.00 30.48 97 ASN A O 1
ATOM 777 N N . TRP A 1 98 ? 15.589 8.359 -14.128 1.00 35.28 98 TRP A N 1
ATOM 778 C CA . TRP A 1 98 ? 16.059 9.691 -14.505 1.00 35.28 98 TRP A CA 1
ATOM 779 C C . TRP A 1 98 ? 16.565 10.391 -13.249 1.00 35.28 98 TRP A C 1
ATOM 781 O O . TRP A 1 98 ? 15.815 10.371 -12.244 1.00 35.28 98 TRP A O 1
#